Protein AF-A0A746VM34-F1 (afdb_monomer)

Radius of gyration: 13.18 Å; Cα contacts (8 Å, |Δi|>4): 47; chains: 1; bounding box: 26×31×31 Å

pLDDT: mean 92.81, std 9.25, range [40.88, 97.31]

Nearest PDB structures (foldseek):
  6wnh-assembly1_A  TM=2.183E-01  e=4.292E-01  Homo sapiens

Foldseek 3Di:
DVVVVVVVVLVVDPCSLLVAADEDCDDDDDDCVSRYDHFDPVCCVVQVHDPVCRSVSVVVVCVVVPPD

Mean predicted aligned error: 3.6 Å

Structure (mmCIF, N/CA/C/O backbone):
data_AF-A0A746VM34-F1
#
_entry.id   AF-A0A746VM34-F1
#
loop_
_atom_site.group_PDB
_atom_site.id
_atom_site.type_symbol
_atom_site.label_atom_id
_atom_site.label_alt_id
_atom_site.label_comp_id
_atom_site.label_asym_id
_atom_site.label_entity_id
_atom_site.label_seq_id
_atom_site.pdbx_PDB_ins_code
_atom_site.Cartn_x
_atom_site.Cartn_y
_atom_site.Cartn_z
_atom_site.occupancy
_atom_site.B_iso_or_equiv
_atom_site.auth_seq_id
_atom_site.auth_comp_id
_atom_site.auth_asym_id
_atom_site.auth_atom_id
_atom_site.pdbx_PDB_model_num
ATOM 1 N N . SER A 1 1 ? -4.097 16.026 9.277 1.00 88.62 1 SER A N 1
ATOM 2 C CA . SER A 1 1 ? -3.166 15.564 8.227 1.00 88.62 1 SER A CA 1
ATOM 3 C C . SER A 1 1 ? -3.743 14.282 7.671 1.00 88.62 1 SER A C 1
ATOM 5 O O . SER A 1 1 ? -4.399 13.575 8.426 1.00 88.62 1 SER A O 1
ATOM 7 N N . VAL A 1 2 ? -3.467 13.955 6.407 1.00 91.44 2 VAL A N 1
ATOM 8 C CA . VAL A 1 2 ? -4.027 12.754 5.756 1.00 91.44 2 VAL A CA 1
ATOM 9 C C . VAL A 1 2 ? -3.830 11.488 6.601 1.00 91.44 2 VAL A C 1
ATOM 11 O O . VAL A 1 2 ? -4.751 10.697 6.747 1.00 91.44 2 VAL A O 1
ATOM 14 N N . GLN A 1 3 ? -2.664 11.328 7.234 1.00 93.69 3 GLN A N 1
ATOM 15 C CA . GLN A 1 3 ? -2.390 10.203 8.130 1.00 93.69 3 GLN A CA 1
ATOM 16 C C . GLN A 1 3 ? -3.373 10.122 9.309 1.00 93.69 3 GLN A C 1
ATOM 18 O O . GLN A 1 3 ? -3.921 9.057 9.562 1.00 93.69 3 GLN A O 1
ATOM 23 N N . ASN A 1 4 ? -3.623 11.232 10.009 1.00 95.69 4 ASN A N 1
ATOM 24 C CA . ASN A 1 4 ? -4.553 11.249 11.141 1.00 95.69 4 ASN A CA 1
ATOM 25 C C . ASN A 1 4 ? -5.992 10.966 10.700 1.00 95.69 4 ASN A C 1
ATOM 27 O O . ASN A 1 4 ? -6.745 10.351 11.448 1.00 95.69 4 ASN A O 1
ATOM 31 N N . ASP A 1 5 ? -6.365 11.401 9.497 1.00 96.75 5 ASP A N 1
ATOM 32 C CA . ASP A 1 5 ? -7.699 11.157 8.951 1.00 96.75 5 ASP A CA 1
ATOM 33 C C . ASP A 1 5 ? -7.878 9.668 8.607 1.00 96.75 5 ASP A C 1
ATOM 35 O O . ASP A 1 5 ? -8.908 9.082 8.932 1.00 96.75 5 ASP A O 1
ATOM 39 N N . ILE A 1 6 ? -6.841 9.022 8.056 1.00 96.19 6 ILE A N 1
ATOM 40 C CA . ILE A 1 6 ? -6.819 7.567 7.831 1.00 96.19 6 ILE A CA 1
ATOM 41 C C . ILE A 1 6 ? -6.879 6.808 9.162 1.00 96.19 6 ILE A C 1
ATOM 43 O O . ILE A 1 6 ? -7.675 5.883 9.283 1.00 96.19 6 ILE A O 1
ATOM 47 N N . LEU A 1 7 ? -6.086 7.203 10.166 1.00 96.88 7 LEU A N 1
ATOM 48 C CA . LEU A 1 7 ? -6.074 6.548 11.482 1.00 96.88 7 LEU A CA 1
ATOM 49 C C . LEU A 1 7 ? -7.448 6.588 12.157 1.00 96.88 7 LEU A C 1
ATOM 51 O O . LEU A 1 7 ? -7.918 5.563 12.636 1.00 96.88 7 LEU A O 1
ATOM 55 N N . LYS A 1 8 ? -8.136 7.733 12.113 1.00 96.75 8 LYS A N 1
ATOM 56 C CA . LYS A 1 8 ? -9.520 7.837 12.603 1.00 96.75 8 LYS A CA 1
ATOM 57 C C . LYS A 1 8 ? -10.491 6.985 11.787 1.00 96.75 8 LYS A C 1
ATOM 59 O O . LYS A 1 8 ? -11.408 6.395 12.341 1.00 96.75 8 LYS A O 1
ATOM 64 N N . GLY A 1 9 ? -10.304 6.913 10.469 1.00 96.81 9 GLY A N 1
ATOM 65 C CA . GLY A 1 9 ? -11.121 6.068 9.598 1.00 96.81 9 GLY A CA 1
ATOM 66 C C . GLY A 1 9 ? -10.953 4.575 9.886 1.00 96.81 9 GLY A C 1
ATOM 67 O O . GLY A 1 9 ? -11.935 3.836 9.855 1.00 96.81 9 GLY A O 1
ATOM 68 N N . ILE A 1 10 ? -9.739 4.132 10.222 1.00 97.12 10 ILE A N 1
ATOM 69 C CA . ILE A 1 10 ? -9.438 2.738 10.580 1.00 97.12 10 ILE A CA 1
ATOM 70 C C . ILE A 1 10 ? -10.284 2.270 11.770 1.00 97.12 10 ILE A C 1
ATOM 72 O O . ILE A 1 10 ? -10.779 1.147 11.739 1.00 97.12 10 ILE A O 1
ATOM 76 N N . GLU A 1 11 ? -10.523 3.132 12.765 1.00 95.81 11 GLU A N 1
ATOM 77 C CA . GLU A 1 11 ? -11.355 2.818 13.942 1.00 95.81 11 GLU A CA 1
ATOM 78 C C . GLU A 1 11 ? -12.808 2.454 13.583 1.00 95.81 11 GLU A C 1
ATOM 80 O O . GLU A 1 11 ? -13.503 1.823 14.376 1.00 95.81 11 GLU A O 1
ATOM 85 N N . SER A 1 12 ? -13.273 2.823 12.384 1.00 96.81 12 SER A N 1
ATOM 86 C CA . SER A 1 12 ? -14.617 2.496 11.892 1.00 96.81 12 SER A CA 1
ATOM 87 C C . SER A 1 12 ? -14.708 1.173 11.117 1.00 96.81 12 SER A C 1
ATOM 89 O O . SER A 1 12 ? -15.809 0.730 10.791 1.00 96.81 12 SER A O 1
ATOM 91 N N . LEU A 1 13 ? -13.576 0.532 10.805 1.00 96.75 13 LEU A N 1
ATOM 92 C CA . LEU A 1 13 ? -13.537 -0.726 10.057 1.00 96.75 13 LEU A CA 1
ATOM 93 C C . LEU A 1 13 ? -13.729 -1.928 10.993 1.00 96.75 13 LEU A C 1
ATOM 95 O O . LEU A 1 13 ? -13.099 -2.023 12.041 1.00 96.75 13 LEU A O 1
ATOM 99 N N . THR A 1 14 ? -14.553 -2.896 10.588 1.00 97.31 14 THR A N 1
ATOM 100 C CA . THR A 1 14 ? -14.786 -4.134 11.357 1.00 97.31 14 THR A CA 1
ATOM 101 C C . THR A 1 14 ? -13.562 -5.054 11.349 1.00 97.31 14 THR A C 1
ATOM 103 O O . THR A 1 14 ? -13.237 -5.680 12.356 1.00 97.31 14 THR A O 1
ATOM 106 N N . HIS A 1 15 ? -12.867 -5.126 10.213 1.00 96.12 15 HIS A N 1
ATOM 107 C CA . HIS A 1 15 ? -11.678 -5.947 9.998 1.00 96.12 15 HIS A CA 1
ATOM 108 C C . HIS A 1 15 ? -10.594 -5.142 9.253 1.00 96.12 15 HIS A C 1
ATOM 110 O O . HIS A 1 15 ? -10.321 -5.425 8.078 1.00 96.12 15 HIS A O 1
ATOM 116 N N . PRO A 1 16 ? -9.952 -4.153 9.912 1.00 95.81 16 PRO A N 1
ATOM 117 C CA . PRO A 1 16 ? -9.058 -3.189 9.264 1.00 95.81 16 PRO A CA 1
ATOM 118 C C . PRO A 1 16 ? -7.995 -3.809 8.351 1.00 95.81 16 PRO A C 1
ATOM 120 O O . PRO A 1 16 ? -7.844 -3.381 7.210 1.00 95.81 16 PRO A O 1
ATOM 123 N N . LEU A 1 17 ? -7.322 -4.870 8.807 1.00 93.56 17 LEU A N 1
ATOM 124 C CA . LEU A 1 17 ? -6.244 -5.543 8.068 1.00 93.56 17 LEU A CA 1
ATOM 125 C C . LEU A 1 17 ? -6.693 -6.211 6.758 1.00 93.56 17 LEU A C 1
ATOM 127 O O . LEU A 1 17 ? -5.868 -6.494 5.898 1.00 93.56 17 LEU A O 1
ATOM 131 N N . THR A 1 18 ? -7.991 -6.474 6.600 1.00 92.00 18 THR A N 1
ATOM 132 C CA . THR A 1 18 ? -8.560 -7.051 5.367 1.00 92.00 18 THR A CA 1
ATOM 133 C C . THR A 1 18 ? -9.272 -6.016 4.501 1.00 92.00 18 THR A C 1
ATOM 135 O O . THR A 1 18 ? -9.521 -6.262 3.325 1.00 92.00 18 THR A O 1
ATOM 138 N N . GLN A 1 19 ? -9.606 -4.859 5.078 1.00 94.00 19 GLN A N 1
ATOM 139 C CA . GLN A 1 19 ? -10.395 -3.811 4.430 1.00 94.00 19 GLN A CA 1
ATOM 140 C C . GLN A 1 19 ? -9.546 -2.619 3.974 1.00 94.00 19 GLN A C 1
ATOM 142 O O . GLN A 1 19 ? -9.982 -1.864 3.107 1.00 94.00 19 GLN A O 1
ATOM 147 N N . LEU A 1 20 ? -8.342 -2.447 4.529 1.00 95.12 20 LEU A N 1
ATOM 148 C CA . LEU A 1 20 ? -7.405 -1.396 4.154 1.00 95.12 20 LEU A CA 1
ATOM 149 C C . LEU A 1 20 ? -6.089 -1.993 3.659 1.00 95.12 20 LEU A C 1
ATOM 151 O O . LEU A 1 20 ? -5.468 -2.835 4.299 1.00 95.12 20 LEU A O 1
ATOM 155 N N . THR A 1 21 ? -5.627 -1.491 2.522 1.00 96.06 21 THR A N 1
ATOM 156 C CA . THR A 1 21 ? -4.291 -1.757 1.993 1.00 96.06 21 THR A CA 1
ATOM 157 C C . THR A 1 21 ? -3.729 -0.458 1.444 1.00 96.06 21 THR A C 1
ATOM 159 O O . THR A 1 21 ? -4.393 0.245 0.683 1.00 96.06 21 THR A O 1
ATOM 162 N N . ILE A 1 22 ? -2.494 -0.139 1.813 1.00 95.88 22 ILE A N 1
ATOM 163 C CA . ILE A 1 22 ? -1.790 1.063 1.376 1.00 95.88 22 ILE A CA 1
ATOM 164 C C . ILE A 1 22 ? -0.584 0.626 0.551 1.00 95.88 22 ILE A C 1
ATOM 166 O O . ILE A 1 22 ? 0.339 -0.012 1.052 1.00 95.88 22 ILE A O 1
ATOM 170 N N . VAL A 1 23 ? -0.567 0.988 -0.728 1.00 96.62 23 VAL A N 1
ATOM 171 C CA . VAL A 1 23 ? 0.553 0.670 -1.619 1.00 96.62 23 VAL A CA 1
ATOM 172 C C . VAL A 1 23 ? 1.531 1.840 -1.664 1.00 96.62 23 VAL A C 1
ATOM 174 O O . VAL A 1 23 ? 1.138 2.969 -1.957 1.00 96.62 23 VAL A O 1
ATOM 177 N N . THR A 1 24 ? 2.815 1.580 -1.417 1.00 95.25 24 THR A N 1
ATOM 178 C CA . THR A 1 24 ? 3.870 2.604 -1.481 1.00 95.25 24 THR A CA 1
ATOM 179 C C . THR A 1 24 ? 5.170 2.049 -2.051 1.00 95.25 24 THR A C 1
ATOM 181 O O . THR A 1 24 ? 5.514 0.895 -1.821 1.00 95.25 24 THR A O 1
ATOM 184 N N . SER A 1 25 ? 5.917 2.883 -2.772 1.00 93.12 25 SER A N 1
ATOM 185 C CA . SER A 1 25 ? 7.286 2.590 -3.222 1.00 93.12 25 SER A CA 1
ATOM 186 C C . SER A 1 25 ? 8.349 3.165 -2.279 1.00 93.12 25 SER A C 1
ATOM 188 O O . SER A 1 25 ? 9.538 2.913 -2.457 1.00 93.12 25 SER A O 1
ATOM 190 N N . GLY A 1 26 ? 7.936 3.995 -1.317 1.00 90.81 26 GLY A N 1
ATOM 191 C CA . GLY A 1 26 ? 8.820 4.668 -0.372 1.00 9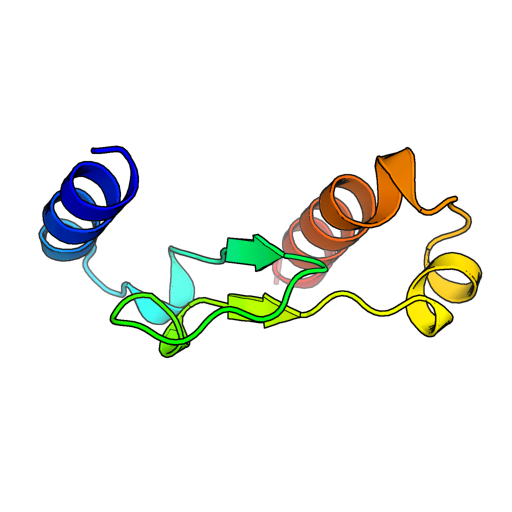0.81 26 GLY A CA 1
ATOM 192 C C . GLY A 1 26 ? 8.986 3.894 0.931 1.00 90.81 26 GLY A C 1
ATOM 193 O O . GLY A 1 26 ? 8.119 3.116 1.335 1.00 90.81 26 GLY A O 1
ATOM 194 N N . ALA A 1 27 ? 10.094 4.155 1.624 1.00 89.38 27 ALA A N 1
ATOM 195 C CA . ALA A 1 27 ? 10.215 3.776 3.022 1.00 89.38 27 ALA A CA 1
ATOM 196 C C . ALA A 1 27 ? 9.208 4.582 3.855 1.00 89.38 27 ALA A C 1
ATOM 198 O O . ALA A 1 27 ? 9.061 5.790 3.681 1.00 89.38 27 ALA A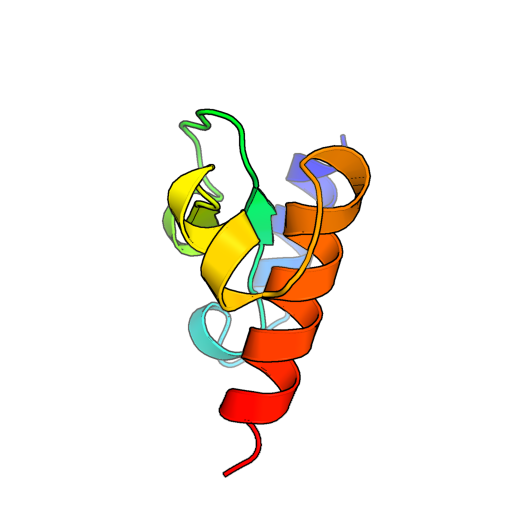 O 1
ATOM 199 N N . TYR A 1 28 ? 8.523 3.899 4.759 1.00 92.81 28 TYR A N 1
ATOM 200 C CA . TYR A 1 28 ? 7.634 4.493 5.744 1.00 92.81 28 TYR A CA 1
ATOM 201 C C . TYR A 1 28 ? 7.804 3.708 7.038 1.00 92.81 28 TYR A C 1
ATOM 203 O O . TYR A 1 28 ? 7.883 2.480 6.992 1.00 92.81 28 TYR A O 1
ATOM 211 N N . ALA A 1 29 ? 7.866 4.432 8.150 1.00 93.38 29 ALA A N 1
ATOM 212 C C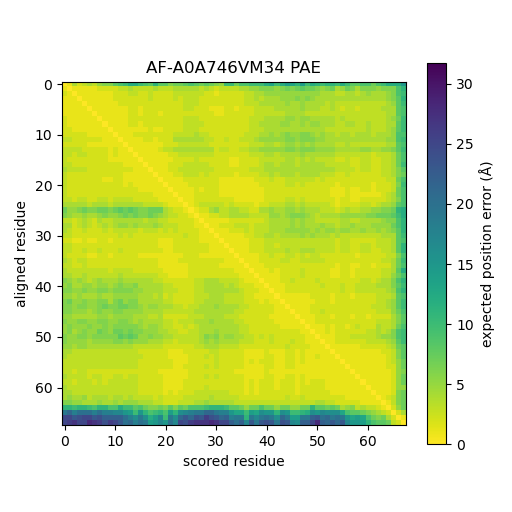A . ALA A 1 29 ? 7.856 3.900 9.503 1.00 93.38 29 ALA A CA 1
ATOM 213 C C . ALA A 1 29 ? 6.838 4.718 10.299 1.00 93.38 29 ALA A C 1
ATOM 215 O O . ALA A 1 29 ? 6.893 5.952 10.292 1.00 93.38 29 ALA A O 1
ATOM 216 N N . GLY A 1 30 ? 5.876 4.053 10.931 1.00 94.62 30 GLY A N 1
ATOM 217 C CA . GLY A 1 30 ? 4.806 4.734 11.654 1.00 94.62 30 GLY A CA 1
ATOM 218 C C . GLY A 1 30 ? 3.540 3.892 11.803 1.00 94.62 30 GLY A C 1
ATOM 219 O O . GLY A 1 30 ? 3.494 2.749 11.362 1.00 94.62 30 GLY A O 1
ATOM 220 N N . PRO A 1 31 ? 2.458 4.465 12.349 1.00 95.31 31 PRO A N 1
ATOM 221 C CA . PRO A 1 31 ? 1.256 3.727 12.759 1.00 95.31 31 PRO A CA 1
ATOM 222 C C . PRO A 1 31 ? 0.425 3.126 11.610 1.00 95.31 31 PRO A C 1
ATOM 224 O O . PRO A 1 31 ? -0.603 2.519 11.860 1.00 95.31 31 PRO A O 1
ATOM 227 N N . LEU A 1 32 ? 0.841 3.307 10.351 1.00 95.75 32 LEU A N 1
ATOM 228 C CA . LEU A 1 32 ? 0.177 2.696 9.189 1.00 95.75 32 LEU A CA 1
ATOM 229 C C . LEU A 1 32 ? 0.980 1.527 8.603 1.00 95.75 32 LEU A C 1
ATOM 231 O O . LEU A 1 32 ? 0.605 0.992 7.565 1.00 95.75 32 LEU A O 1
ATOM 235 N N . GLU A 1 33 ? 2.102 1.164 9.230 1.00 95.62 33 GLU A N 1
ATOM 236 C CA . GLU A 1 33 ? 3.070 0.210 8.686 1.00 95.62 33 GLU A CA 1
ATOM 237 C C . GLU A 1 33 ? 2.471 -1.185 8.464 1.00 95.62 33 GLU A C 1
ATOM 239 O O . GLU A 1 33 ? 2.769 -1.822 7.457 1.00 95.62 33 GLU A O 1
ATOM 244 N N . GLU A 1 34 ? 1.553 -1.610 9.334 1.00 95.19 34 GLU A N 1
ATOM 245 C CA . GLU A 1 34 ? 0.853 -2.899 9.232 1.00 95.19 34 GLU A CA 1
ATOM 246 C C . GLU A 1 34 ? -0.102 -3.000 8.028 1.00 95.19 34 GLU A C 1
ATOM 248 O O . GLU A 1 34 ? -0.426 -4.102 7.594 1.00 95.19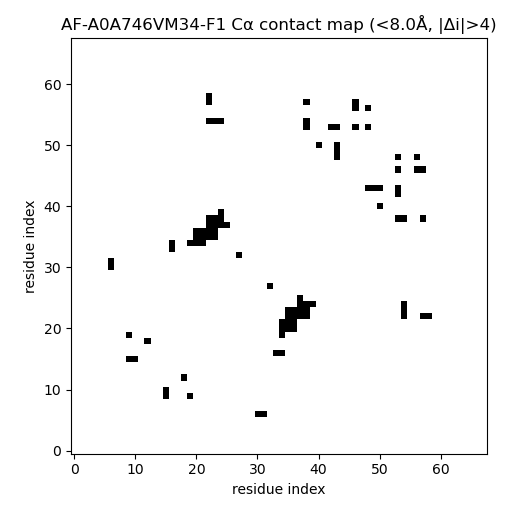 34 GLU A O 1
ATOM 253 N N . TYR A 1 35 ? -0.514 -1.868 7.448 1.00 95.94 35 TYR A N 1
ATOM 254 C CA . TYR A 1 35 ? -1.406 -1.821 6.284 1.00 95.94 35 TYR A CA 1
ATOM 255 C C . TYR A 1 35 ? -0.640 -1.711 4.961 1.00 95.94 35 TYR A C 1
ATOM 257 O O . TYR A 1 35 ? -1.256 -1.598 3.896 1.00 95.94 35 TYR A O 1
ATOM 265 N N . LEU A 1 36 ? 0.697 -1.671 5.003 1.00 95.31 36 LEU A N 1
ATOM 266 C CA . LEU A 1 36 ? 1.504 -1.389 3.824 1.00 95.31 36 LEU A CA 1
ATOM 267 C C . LEU A 1 36 ? 1.785 -2.631 2.985 1.00 95.31 36 LEU A C 1
ATOM 269 O O . LEU A 1 36 ? 2.248 -3.658 3.474 1.00 95.31 36 LEU A O 1
ATOM 273 N N . ILE A 1 37 ? 1.689 -2.451 1.672 1.00 95.31 37 ILE A N 1
ATOM 274 C CA . ILE A 1 37 ? 2.360 -3.299 0.693 1.00 95.31 37 ILE A CA 1
ATOM 275 C C . ILE A 1 37 ? 3.403 -2.447 -0.026 1.00 95.31 37 ILE A C 1
ATOM 277 O O . ILE A 1 37 ? 3.085 -1.460 -0.697 1.00 95.31 37 ILE A O 1
ATOM 281 N N . LYS A 1 38 ? 4.673 -2.833 0.126 1.00 95.38 38 LYS A N 1
ATOM 282 C CA . LYS A 1 38 ? 5.799 -2.141 -0.506 1.00 95.38 38 LYS A CA 1
ATOM 283 C C . LYS A 1 38 ? 5.962 -2.620 -1.944 1.00 95.38 38 LYS A C 1
ATOM 285 O O . LYS A 1 38 ? 6.243 -3.795 -2.182 1.00 95.38 38 LYS A O 1
ATOM 290 N N . SER A 1 39 ? 5.809 -1.710 -2.900 1.00 94.94 39 SER A N 1
ATOM 291 C CA . SER A 1 39 ? 6.173 -1.978 -4.286 1.00 94.94 39 SER A CA 1
ATOM 292 C C . SER A 1 39 ? 7.694 -1.963 -4.446 1.00 94.94 39 SER A C 1
ATOM 294 O O . SER A 1 39 ? 8.423 -1.302 -3.703 1.00 94.94 39 SER A O 1
ATOM 296 N N . SER A 1 40 ? 8.194 -2.715 -5.424 1.00 94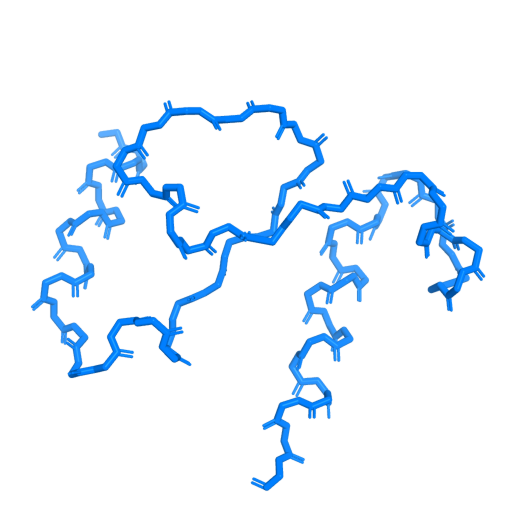.25 40 SER A N 1
ATOM 297 C CA . SER A 1 40 ? 9.614 -2.724 -5.769 1.00 94.25 40 SER A CA 1
ATOM 298 C C . SER A 1 40 ? 9.799 -2.686 -7.277 1.00 94.25 40 SER A C 1
ATOM 300 O O . SER A 1 40 ? 8.939 -3.139 -8.032 1.00 94.25 40 SER A O 1
ATOM 302 N N . SE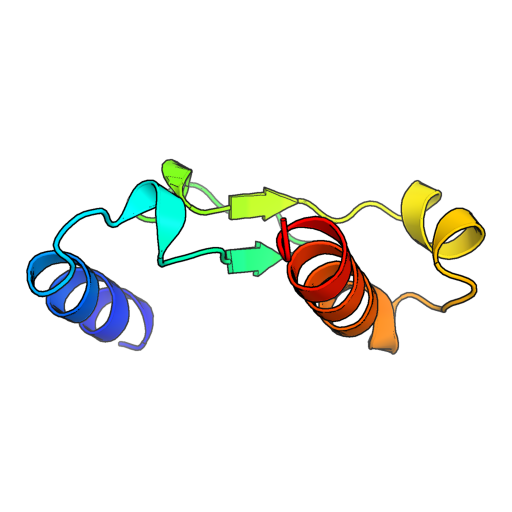R A 1 41 ? 10.952 -2.196 -7.732 1.00 92.38 41 SER A N 1
ATOM 303 C CA . SER A 1 41 ? 11.268 -2.104 -9.161 1.00 92.38 41 SER A CA 1
ATOM 304 C C . SER A 1 41 ? 11.209 -3.450 -9.892 1.00 92.38 41 SER A C 1
ATOM 306 O O . SER A 1 41 ? 10.941 -3.479 -11.089 1.00 92.38 41 SER A O 1
ATOM 308 N N . ARG A 1 42 ? 11.393 -4.569 -9.180 1.00 93.50 42 ARG A N 1
ATOM 309 C CA . ARG A 1 42 ? 11.267 -5.926 -9.736 1.00 93.50 42 ARG A CA 1
ATOM 310 C C . ARG A 1 42 ? 9.849 -6.215 -10.243 1.00 93.50 42 ARG A C 1
ATOM 312 O O . ARG A 1 42 ? 9.697 -6.825 -11.297 1.00 93.50 42 ARG A O 1
ATOM 319 N N . MET A 1 43 ? 8.834 -5.685 -9.560 1.00 95.00 43 MET A N 1
ATOM 320 C CA . MET A 1 43 ? 7.419 -5.888 -9.894 1.00 95.00 43 MET A CA 1
ATOM 321 C C . MET A 1 43 ? 6.998 -5.170 -11.183 1.00 95.00 43 MET A C 1
ATOM 323 O O . MET A 1 43 ? 5.988 -5.527 -11.774 1.00 95.00 43 MET A O 1
ATOM 327 N N . MET A 1 44 ? 7.761 -4.180 -11.663 1.00 94.81 44 MET A N 1
ATOM 328 C CA . MET A 1 44 ? 7.452 -3.497 -12.929 1.00 94.81 44 MET A CA 1
ATOM 329 C C . MET A 1 44 ? 7.430 -4.453 -14.121 1.00 94.81 44 MET A C 1
ATOM 331 O O . MET A 1 44 ? 6.599 -4.306 -15.012 1.00 94.81 44 MET A O 1
ATOM 335 N N . LYS A 1 45 ? 8.340 -5.436 -14.130 1.00 93.81 45 LYS A N 1
ATOM 336 C CA . LYS A 1 45 ? 8.401 -6.440 -15.194 1.00 93.81 45 LYS A CA 1
ATOM 337 C C . LYS A 1 45 ? 7.198 -7.380 -15.134 1.00 93.81 45 LYS A C 1
ATOM 339 O O . LYS A 1 45 ? 6.645 -7.715 -16.170 1.00 93.81 45 LYS A O 1
ATOM 344 N N . GLU A 1 46 ? 6.799 -7.775 -13.929 1.00 93.50 46 GLU A N 1
ATOM 345 C CA . GLU A 1 46 ? 5.663 -8.674 -13.684 1.00 93.50 46 GLU A CA 1
ATOM 346 C C . GLU A 1 46 ? 4.319 -8.008 -14.005 1.00 93.50 46 GLU A C 1
ATOM 348 O O . GLU A 1 46 ? 3.399 -8.660 -14.484 1.00 93.50 46 GLU A O 1
ATOM 353 N N . LEU A 1 47 ? 4.216 -6.699 -13.761 1.00 95.31 47 LEU A N 1
ATOM 354 C CA . LEU A 1 47 ? 3.001 -5.909 -13.966 1.00 95.31 47 LEU A CA 1
ATOM 355 C C . LEU A 1 47 ? 2.974 -5.157 -15.307 1.00 95.31 47 LEU A C 1
ATOM 357 O O . LEU A 1 47 ? 2.059 -4.359 -15.532 1.00 95.31 47 LEU A O 1
ATOM 361 N N . GLU A 1 48 ? 3.974 -5.387 -16.166 1.00 96.00 48 GLU A N 1
ATOM 362 C CA . GLU A 1 48 ? 4.141 -4.758 -17.484 1.00 96.00 48 GLU A CA 1
ATOM 363 C C . GLU A 1 48 ? 3.966 -3.230 -17.434 1.00 96.00 48 GLU A C 1
ATOM 365 O O . GLU A 1 48 ? 3.159 -2.628 -18.148 1.00 96.00 48 GLU A O 1
ATOM 370 N N . CYS A 1 49 ? 4.689 -2.583 -16.518 1.00 95.75 49 CYS A N 1
ATOM 371 C CA . CYS A 1 49 ? 4.509 -1.168 -16.219 1.00 95.75 49 CYS A CA 1
ATOM 372 C C . CYS A 1 49 ? 5.838 -0.446 -15.957 1.00 95.75 49 CYS A C 1
ATOM 374 O O . CYS A 1 49 ? 6.896 -1.060 -15.859 1.00 95.75 49 CYS A O 1
ATOM 376 N N . ASN A 1 50 ? 5.793 0.883 -15.837 1.00 94.56 50 ASN A N 1
ATOM 377 C CA . ASN A 1 50 ? 6.941 1.699 -15.428 1.00 94.56 50 ASN A CA 1
ATOM 378 C C . ASN A 1 50 ? 6.770 2.209 -13.983 1.00 94.56 50 ASN A C 1
ATOM 380 O O . ASN A 1 50 ? 5.721 2.013 -13.364 1.00 94.56 50 ASN A O 1
ATOM 384 N N . MET A 1 51 ? 7.787 2.897 -13.452 1.00 91.56 51 MET A N 1
ATOM 385 C CA . MET A 1 51 ? 7.783 3.381 -12.062 1.00 91.56 51 MET A CA 1
ATOM 386 C C . MET A 1 51 ? 6.629 4.342 -11.767 1.00 91.56 51 MET A C 1
ATOM 388 O O . MET A 1 51 ? 6.095 4.326 -10.663 1.00 91.56 51 MET A O 1
ATOM 392 N N . VAL A 1 52 ? 6.224 5.152 -12.751 1.00 93.81 52 VAL A N 1
ATOM 393 C CA . VAL A 1 52 ? 5.166 6.161 -12.591 1.00 93.81 52 VAL A CA 1
ATOM 394 C C . VAL A 1 52 ? 3.822 5.505 -12.274 1.00 93.81 52 VAL A C 1
ATOM 396 O O . VAL A 1 52 ? 3.052 6.028 -11.475 1.00 93.81 52 VAL A O 1
ATOM 399 N N . CYS A 1 53 ? 3.544 4.340 -12.862 1.00 95.75 53 CYS A N 1
ATOM 400 C CA . CYS A 1 53 ? 2.272 3.636 -12.687 1.00 95.75 53 CYS A CA 1
ATOM 401 C C . CYS A 1 53 ? 2.350 2.405 -11.770 1.00 95.75 53 CYS A C 1
ATOM 403 O O . CYS A 1 53 ? 1.330 1.744 -11.569 1.00 95.75 53 CYS A O 1
ATOM 405 N N . LEU A 1 54 ? 3.512 2.117 -11.175 1.00 96.56 54 LEU A N 1
ATOM 406 C CA . LEU A 1 54 ? 3.751 0.895 -10.405 1.00 96.56 54 LEU A CA 1
ATOM 407 C C . LEU A 1 54 ? 2.764 0.705 -9.244 1.00 96.56 54 LEU A C 1
ATOM 409 O O . LEU A 1 54 ? 2.134 -0.345 -9.149 1.00 96.56 54 LEU A O 1
ATOM 413 N N . ASN A 1 55 ? 2.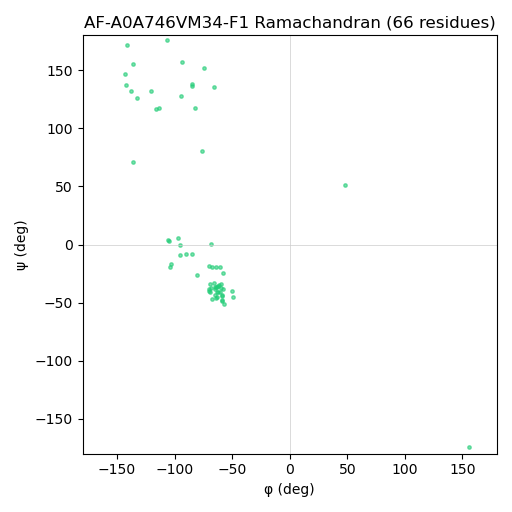576 1.716 -8.391 1.00 97.06 55 ASN A N 1
ATOM 414 C CA . ASN A 1 55 ? 1.674 1.595 -7.236 1.00 97.06 55 ASN A CA 1
ATOM 415 C C . ASN A 1 55 ? 0.213 1.392 -7.664 1.00 97.06 55 ASN A C 1
ATOM 417 O O . ASN A 1 55 ? -0.509 0.614 -7.046 1.00 97.06 55 ASN A O 1
ATOM 421 N N . ILE A 1 56 ? -0.206 2.043 -8.755 1.00 96.94 56 ILE A N 1
ATOM 422 C CA . ILE A 1 56 ? -1.562 1.909 -9.302 1.00 96.94 56 ILE A CA 1
ATOM 423 C C . ILE A 1 56 ? -1.768 0.498 -9.862 1.00 96.94 56 ILE A C 1
ATOM 425 O O . ILE A 1 56 ? -2.767 -0.149 -9.554 1.00 96.94 56 ILE A O 1
ATOM 429 N N . LYS A 1 57 ? -0.815 -0.007 -10.652 1.00 96.81 57 LYS A N 1
ATOM 430 C CA . LYS A 1 57 ? -0.870 -1.360 -11.225 1.00 96.81 57 LYS A CA 1
ATOM 431 C C . LYS A 1 57 ? -0.848 -2.439 -10.147 1.00 96.81 57 LYS A C 1
ATOM 433 O O . LYS A 1 57 ? -1.617 -3.392 -10.240 1.00 96.81 57 LYS A O 1
ATOM 438 N N . LEU A 1 58 ? -0.033 -2.267 -9.108 1.00 96.81 58 LEU A N 1
ATOM 439 C CA . LEU A 1 58 ? 0.009 -3.191 -7.978 1.00 96.81 58 LEU A CA 1
ATOM 440 C C . LEU A 1 58 ? -1.315 -3.188 -7.200 1.00 96.81 58 LEU A C 1
ATOM 442 O O . LEU A 1 58 ? -1.848 -4.257 -6.917 1.00 96.81 58 LEU A O 1
ATOM 446 N N . ALA A 1 59 ? -1.902 -2.018 -6.934 1.00 96.12 59 ALA A N 1
ATOM 447 C CA . ALA A 1 59 ? -3.223 -1.928 -6.306 1.00 96.12 59 ALA A CA 1
ATOM 448 C C . ALA A 1 59 ? -4.309 -2.633 -7.140 1.00 96.12 59 ALA A C 1
ATOM 450 O O . ALA A 1 59 ? -5.094 -3.418 -6.610 1.00 96.12 59 ALA A O 1
ATOM 451 N N . GLN A 1 60 ? -4.320 -2.423 -8.461 1.00 95.88 60 GLN A N 1
ATOM 452 C CA . GLN A 1 60 ? -5.236 -3.120 -9.372 1.00 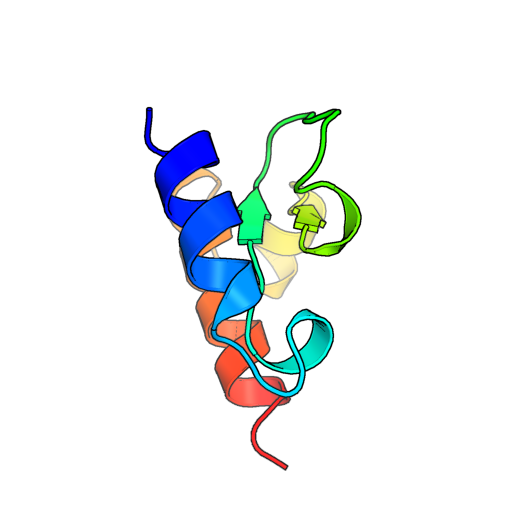95.88 60 GLN A CA 1
ATOM 453 C C . GLN A 1 60 ? -5.039 -4.640 -9.348 1.00 95.88 60 GLN A C 1
ATOM 455 O O . GLN A 1 60 ? -6.017 -5.386 -9.378 1.00 95.88 60 GLN A O 1
ATOM 460 N N . TYR A 1 61 ? -3.789 -5.104 -9.302 1.00 95.31 61 TYR A N 1
ATOM 461 C CA . TYR A 1 61 ? -3.465 -6.524 -9.208 1.00 95.31 61 TYR A CA 1
ATOM 462 C C . TYR A 1 61 ? -3.978 -7.142 -7.900 1.00 95.31 61 TYR A C 1
ATOM 464 O O . TYR A 1 61 ? -4.606 -8.200 -7.941 1.00 95.31 61 TYR A O 1
ATOM 472 N N . ILE A 1 62 ? -3.782 -6.468 -6.761 1.00 93.56 62 ILE A N 1
ATOM 473 C CA . ILE A 1 62 ? -4.271 -6.913 -5.445 1.00 93.56 62 ILE A CA 1
ATOM 474 C C . ILE A 1 62 ? -5.796 -7.063 -5.457 1.00 93.56 62 ILE A C 1
ATOM 476 O O . ILE A 1 62 ? -6.302 -8.115 -5.079 1.00 93.56 62 ILE A O 1
ATOM 480 N N . LEU A 1 63 ? -6.528 -6.066 -5.964 1.00 91.50 63 LEU A N 1
ATOM 481 C CA . LEU A 1 63 ? -7.996 -6.109 -6.031 1.00 91.50 63 LEU A CA 1
ATOM 482 C C . LEU A 1 63 ? -8.517 -7.258 -6.909 1.00 91.50 63 LEU A C 1
ATOM 484 O O . LEU A 1 63 ? -9.477 -7.937 -6.546 1.00 91.50 63 LEU A O 1
ATOM 488 N N . LYS A 1 64 ? -7.863 -7.508 -8.050 1.00 91.81 64 LYS A N 1
ATOM 489 C CA . LYS A 1 64 ? -8.212 -8.624 -8.944 1.00 91.81 64 LYS A CA 1
ATOM 490 C C . LYS A 1 64 ? -7.896 -9.985 -8.327 1.00 91.81 64 LYS A C 1
ATOM 492 O O . LYS A 1 64 ? -8.657 -10.924 -8.518 1.00 91.81 64 LYS A O 1
ATOM 497 N N . SER A 1 65 ? -6.791 -10.086 -7.593 1.00 85.75 65 SER A N 1
ATOM 498 C CA . SER A 1 65 ? -6.329 -11.340 -6.981 1.00 85.75 65 SER A CA 1
ATOM 499 C C . SER A 1 65 ? -7.060 -11.671 -5.674 1.00 85.75 65 SER A C 1
ATOM 501 O O . SER A 1 65 ? -7.146 -12.837 -5.299 1.00 85.75 65 SER A O 1
ATOM 503 N N . GLY A 1 66 ? -7.574 -10.648 -4.981 1.00 66.62 66 GLY A N 1
ATOM 504 C CA . GLY A 1 66 ? -8.350 -10.760 -3.743 1.00 66.62 66 GLY A CA 1
ATOM 505 C C . GLY A 1 66 ? -9.843 -11.025 -3.949 1.00 66.62 66 GLY A C 1
ATOM 506 O O . GLY A 1 66 ? -10.534 -11.312 -2.978 1.00 66.62 66 GLY A O 1
ATOM 507 N N . SER A 1 67 ? -10.341 -10.970 -5.190 1.00 49.28 67 SER A N 1
ATOM 508 C CA . SER A 1 67 ? -11.692 -11.427 -5.535 1.00 49.28 67 SER A CA 1
ATOM 509 C C . SER A 1 67 ? -11.711 -12.960 -5.584 1.00 49.28 67 SER A C 1
ATOM 511 O O . SER A 1 67 ? -11.567 -13.557 -6.651 1.00 49.28 67 SER A O 1
ATOM 513 N N . ARG A 1 68 ? -11.810 -13.590 -4.412 1.00 40.88 68 ARG A N 1
ATOM 514 C CA . ARG A 1 68 ? -12.215 -14.992 -4.251 1.00 40.88 68 ARG A CA 1
ATOM 515 C C . ARG A 1 68 ? -13.647 -15.049 -3.752 1.00 40.88 68 ARG A C 1
ATOM 517 O O . ARG A 1 68 ? -13.963 -14.253 -2.842 1.00 40.88 68 ARG A O 1
#

Sequence (68 aa):
SVQNDILKGIESLTHPLTQLTIVTSGAYAGPLEEYLIKSSSRMMKELECNMVCLNIKLAQYILKSGSR

Secondary structure (DSSP, 8-state):
-HHHHHHHHHTT-SSHHHH--EEESS---STTGGGEEE--TTHHHHTT--TTTHHHHHHHHHHHHH--

Organism: Salmonella enterica (NCBI:txid28901)

Solvent-accessible surface area (backbone atoms only — not comparable to full-atom values): 4343 Å² total; per-residue (Å²): 104,74,68,58,53,49,56,60,52,45,77,74,45,94,52,42,82,81,77,45,77,44,67,37,77,67,93,78,85,61,101,61,52,91,36,53,46,78,54,54,82,75,50,23,70,80,66,76,47,52,83,91,48,37,53,60,52,51,52,5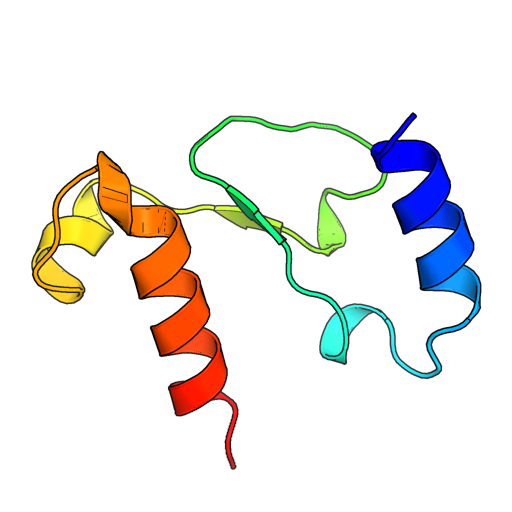4,48,50,58,62,69,65,69,120